Protein AF-A0A2W2BYP4-F1 (afdb_monomer)

Radius of gyration: 19.62 Å; Cα contacts (8 Å, |Δi|>4): 5; chains: 1; bounding box: 59×17×44 Å

Structure (mmCIF, N/CA/C/O backbone):
data_AF-A0A2W2BYP4-F1
#
_entry.id   AF-A0A2W2BYP4-F1
#
loop_
_atom_site.group_PDB
_atom_site.id
_atom_site.type_symbol
_atom_site.label_atom_id
_atom_site.label_alt_id
_atom_site.label_comp_id
_atom_site.label_asym_id
_atom_site.label_entity_id
_atom_site.label_seq_id
_atom_site.pdbx_PDB_ins_code
_atom_site.Cartn_x
_atom_site.Cartn_y
_atom_site.Cartn_z
_atom_site.occupancy
_atom_site.B_iso_or_equiv
_atom_site.auth_seq_i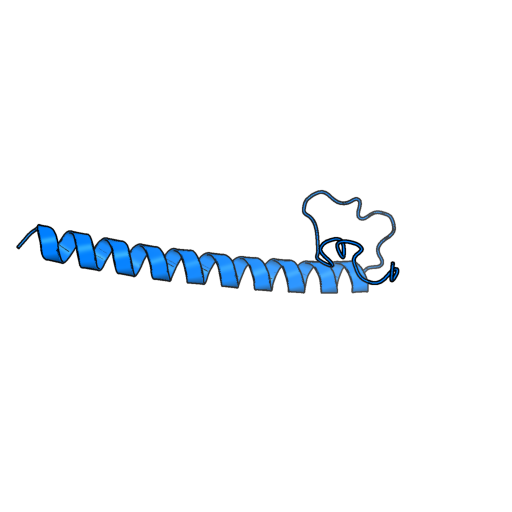d
_a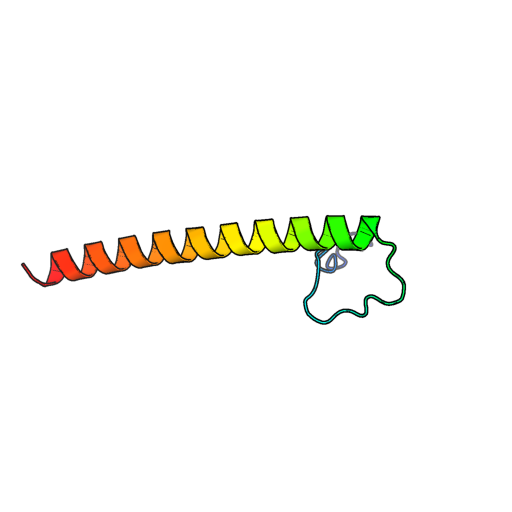tom_site.auth_comp_id
_atom_site.auth_asym_id
_atom_site.auth_atom_id
_atom_site.pdbx_PDB_model_num
ATOM 1 N N . MET A 1 1 ? 36.170 5.218 18.813 1.00 43.12 1 MET A N 1
ATOM 2 C CA . MET A 1 1 ? 34.778 5.447 18.372 1.00 43.12 1 MET A CA 1
ATOM 3 C C . MET A 1 1 ? 34.545 4.498 17.213 1.00 43.12 1 MET A C 1
ATOM 5 O O . MET A 1 1 ? 35.222 4.644 16.204 1.00 43.12 1 MET A O 1
ATOM 9 N N . SER A 1 2 ? 33.754 3.445 17.430 1.00 47.19 2 SER A N 1
ATOM 10 C CA . SER A 1 2 ? 33.565 2.371 16.447 1.00 47.19 2 SER A CA 1
ATOM 11 C C . SER A 1 2 ? 32.542 2.800 15.398 1.00 47.19 2 SER A C 1
ATOM 13 O O . SER A 1 2 ? 31.534 3.409 15.744 1.00 47.19 2 SER A O 1
ATOM 15 N N . PHE A 1 3 ? 32.788 2.479 14.129 1.00 58.44 3 PHE A N 1
ATOM 16 C CA . PHE A 1 3 ? 31.940 2.815 12.972 1.00 58.44 3 PHE A CA 1
ATOM 17 C C . PHE A 1 3 ? 30.569 2.098 12.965 1.00 58.44 3 PHE A C 1
ATOM 19 O O . PHE A 1 3 ? 29.827 2.175 11.990 1.00 58.44 3 PHE A O 1
ATOM 26 N N . GLU A 1 4 ? 30.228 1.385 14.037 1.00 62.28 4 GLU A N 1
ATOM 27 C CA . GLU A 1 4 ? 29.056 0.508 14.136 1.00 62.28 4 GLU A CA 1
ATOM 28 C C . GLU A 1 4 ? 27.779 1.217 14.608 1.00 62.28 4 GLU A C 1
ATOM 30 O O . GLU A 1 4 ? 26.716 0.603 14.603 1.00 62.28 4 GLU A O 1
ATOM 35 N N . ASP A 1 5 ? 27.861 2.506 14.949 1.00 61.81 5 ASP A N 1
ATOM 36 C CA . ASP A 1 5 ? 26.727 3.305 15.441 1.00 61.81 5 ASP A CA 1
ATOM 37 C C . ASP A 1 5 ? 26.075 4.172 14.346 1.00 61.81 5 ASP A C 1
ATOM 39 O O . ASP A 1 5 ? 25.373 5.147 14.619 1.00 61.81 5 ASP A O 1
ATOM 43 N N . LEU A 1 6 ? 26.318 3.852 13.067 1.00 65.56 6 LEU A N 1
ATOM 44 C CA . LEU A 1 6 ? 25.598 4.517 11.984 1.00 65.56 6 LEU A CA 1
ATOM 45 C C . LEU A 1 6 ? 24.140 4.032 11.985 1.00 65.56 6 LEU A C 1
ATOM 47 O O . LEU A 1 6 ? 23.907 2.821 11.904 1.00 65.56 6 LEU A O 1
ATOM 51 N N . PRO A 1 7 ? 23.147 4.943 12.005 1.00 64.81 7 PRO A N 1
ATOM 52 C CA . PRO A 1 7 ? 21.748 4.565 11.892 1.00 64.81 7 PRO A CA 1
ATOM 53 C C . PRO A 1 7 ? 21.561 3.820 10.571 1.00 64.81 7 PRO A C 1
ATOM 55 O O . PRO A 1 7 ? 21.660 4.403 9.487 1.00 64.81 7 PRO A O 1
ATOM 58 N N . LYS A 1 8 ? 21.324 2.505 10.656 1.00 61.62 8 LYS A N 1
ATOM 59 C CA . LYS A 1 8 ? 20.965 1.693 9.495 1.00 61.62 8 LYS A CA 1
ATOM 60 C C . LYS A 1 8 ? 19.706 2.317 8.908 1.00 61.62 8 LYS A C 1
ATOM 62 O O . LYS A 1 8 ? 18.651 2.287 9.543 1.00 61.62 8 LYS A O 1
ATOM 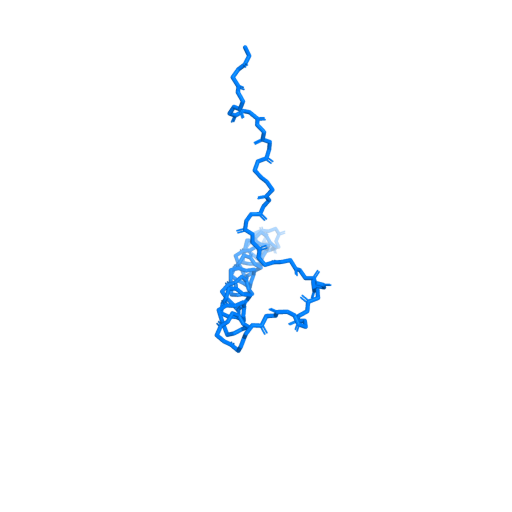67 N N . LYS A 1 9 ? 19.831 2.925 7.722 1.00 56.44 9 LYS A N 1
ATOM 68 C CA . LYS A 1 9 ? 18.675 3.387 6.946 1.00 56.44 9 LYS A CA 1
ATOM 69 C C . LYS A 1 9 ? 17.660 2.242 6.913 1.00 56.44 9 LYS A C 1
ATOM 71 O O . LYS A 1 9 ? 18.093 1.104 6.722 1.00 56.44 9 LYS A O 1
ATOM 76 N N . PRO A 1 10 ? 16.362 2.508 7.127 1.00 54.00 10 PRO A N 1
ATOM 77 C CA . PRO A 1 10 ? 15.359 1.456 7.111 1.00 54.00 10 PRO A CA 1
ATOM 78 C C . PRO A 1 10 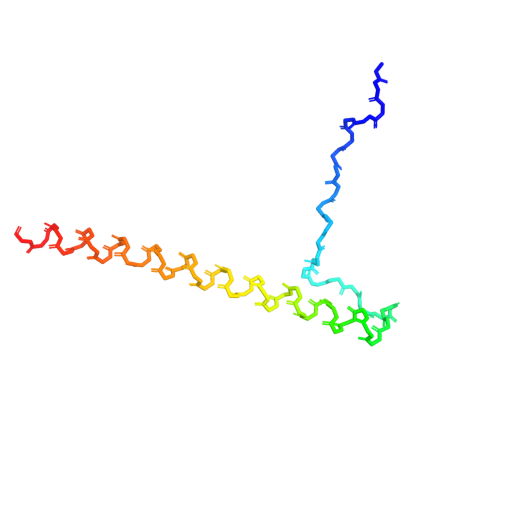? 15.484 0.670 5.803 1.00 54.00 10 PRO A C 1
ATOM 80 O O . PRO A 1 10 ? 15.289 1.208 4.718 1.00 54.00 10 PRO A O 1
ATOM 83 N N . THR A 1 11 ? 15.894 -0.593 5.916 1.00 66.56 11 THR A N 1
ATOM 84 C CA . THR A 1 11 ? 16.092 -1.526 4.802 1.00 66.56 11 THR A CA 1
ATOM 85 C C . THR A 1 11 ? 14.738 -2.082 4.386 1.00 66.56 11 THR A C 1
ATOM 87 O O . THR A 1 11 ? 14.423 -3.241 4.651 1.00 66.56 11 THR A O 1
ATOM 90 N N . GLY A 1 12 ? 13.890 -1.223 3.831 1.00 72.69 12 GLY A N 1
ATOM 91 C CA . GLY A 1 12 ? 12.535 -1.576 3.443 1.00 72.69 12 GLY A CA 1
ATOM 92 C C . GLY A 1 12 ? 12.086 -0.817 2.208 1.00 72.69 12 GLY A C 1
ATOM 93 O O . GLY A 1 12 ? 12.644 0.218 1.856 1.00 72.69 12 GLY A O 1
ATOM 94 N N . VAL A 1 13 ? 11.055 -1.355 1.568 1.00 83.94 13 VAL A N 1
ATOM 95 C CA . VAL A 1 13 ? 10.367 -0.726 0.443 1.00 83.94 13 VAL A CA 1
ATOM 96 C C . VAL A 1 13 ? 9.791 0.622 0.880 1.00 83.94 13 VAL A C 1
ATOM 98 O O . VAL A 1 13 ? 8.949 0.659 1.778 1.00 83.94 13 VAL A O 1
ATOM 101 N N . MET A 1 14 ? 10.199 1.721 0.238 1.00 86.44 14 MET A N 1
ATOM 102 C CA . MET A 1 14 ? 9.648 3.053 0.516 1.00 86.44 14 MET A CA 1
ATOM 103 C C . MET A 1 14 ? 8.625 3.462 -0.550 1.00 86.44 14 MET A C 1
ATOM 105 O O . MET A 1 14 ? 8.839 3.309 -1.749 1.00 86.44 14 MET A O 1
ATOM 109 N N . LEU A 1 15 ? 7.480 4.001 -0.139 1.00 88.44 15 LEU A N 1
ATOM 110 C CA . LEU A 1 15 ? 6.470 4.470 -1.091 1.00 88.44 15 LEU A CA 1
ATOM 111 C C . LEU A 1 15 ? 7.005 5.652 -1.917 1.00 88.44 15 LEU A C 1
ATOM 113 O O . LEU A 1 15 ? 7.596 6.577 -1.366 1.00 88.44 15 LEU A O 1
ATOM 117 N N . GLY A 1 16 ? 6.768 5.623 -3.231 1.00 87.81 16 GLY A N 1
ATOM 118 C CA . GLY A 1 16 ? 7.167 6.696 -4.149 1.00 87.81 16 GLY A CA 1
ATOM 119 C C . GLY A 1 16 ? 8.608 6.630 -4.669 1.00 87.81 16 GLY A C 1
ATOM 120 O O . GLY A 1 16 ? 9.047 7.579 -5.310 1.00 87.81 16 GLY A O 1
ATOM 121 N N . GLU A 1 17 ? 9.351 5.547 -4.421 1.00 88.50 17 GLU A N 1
ATOM 122 C CA . GLU A 1 17 ? 10.659 5.342 -5.065 1.00 88.50 17 GLU A CA 1
ATOM 123 C C . GLU A 1 17 ? 10.523 5.117 -6.576 1.00 88.50 17 GLU A C 1
ATOM 125 O O . GLU A 1 17 ? 9.553 4.516 -7.044 1.00 88.50 17 GLU A O 1
ATOM 130 N N . ALA A 1 18 ? 11.530 5.568 -7.327 1.00 92.69 18 ALA A N 1
ATOM 131 C CA . ALA A 1 18 ? 11.627 5.308 -8.758 1.00 92.69 18 ALA A CA 1
ATOM 132 C C . ALA A 1 18 ? 11.770 3.801 -9.029 1.00 92.69 18 ALA A C 1
ATOM 134 O O . ALA A 1 18 ? 12.537 3.109 -8.358 1.00 92.69 18 ALA A O 1
ATOM 135 N N . LEU A 1 19 ? 11.037 3.309 -10.029 1.00 94.44 19 LEU A N 1
ATOM 136 C CA . LEU A 1 19 ? 10.984 1.887 -10.388 1.00 94.44 19 LEU A CA 1
ATOM 137 C C . LEU A 1 19 ? 11.790 1.560 -11.652 1.00 94.44 19 LEU A C 1
ATOM 139 O O . LEU A 1 19 ? 11.972 0.391 -11.969 1.00 94.44 19 LEU A O 1
ATOM 143 N N . ASP A 1 20 ? 12.295 2.576 -12.351 1.00 95.31 20 ASP A N 1
ATOM 144 C CA . ASP A 1 20 ? 12.836 2.455 -13.713 1.00 95.31 20 ASP A CA 1
ATOM 145 C C . ASP A 1 20 ? 14.096 1.579 -13.810 1.00 95.31 20 ASP A C 1
ATOM 147 O O . ASP A 1 20 ? 14.425 1.075 -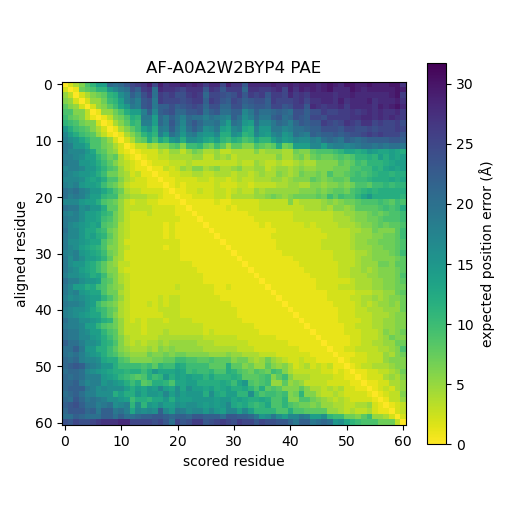14.881 1.00 95.31 20 ASP A O 1
ATOM 151 N N . LEU A 1 21 ? 14.807 1.402 -12.693 1.00 93.88 21 LEU A N 1
ATOM 152 C CA . LEU A 1 21 ? 16.025 0.593 -12.600 1.00 93.88 21 LEU A CA 1
ATOM 153 C C . LEU A 1 21 ? 15.778 -0.804 -12.011 1.00 93.88 21 LEU A C 1
ATOM 155 O O . LEU A 1 21 ? 16.732 -1.564 -11.864 1.00 93.88 21 LEU A O 1
ATOM 159 N N . LEU A 1 22 ? 14.534 -1.134 -11.651 1.00 93.56 22 LEU A N 1
ATOM 160 C CA . LEU A 1 22 ? 14.187 -2.419 -11.053 1.00 93.56 22 LEU A CA 1
ATOM 161 C C . LEU A 1 22 ? 13.803 -3.435 -12.129 1.00 93.56 22 LEU A C 1
ATOM 163 O O . LEU A 1 22 ? 13.017 -3.163 -13.036 1.00 93.56 22 LEU A O 1
ATOM 167 N N . SER A 1 23 ? 14.326 -4.646 -11.988 1.00 97.00 23 SER A N 1
ATOM 168 C CA . SER A 1 23 ? 13.888 -5.814 -12.745 1.00 97.00 23 SER A CA 1
ATOM 169 C C . SER A 1 23 ? 12.476 -6.255 -12.340 1.00 97.00 23 SER A C 1
ATOM 171 O O . SER A 1 23 ? 11.986 -5.943 -11.253 1.00 97.00 23 SER A O 1
ATOM 173 N N . VAL A 1 24 ? 11.829 -7.059 -13.190 1.00 97.50 24 VAL A N 1
ATOM 174 C CA . VAL A 1 24 ? 10.501 -7.635 -12.901 1.00 97.50 24 VAL A CA 1
ATOM 175 C C . VAL A 1 24 ? 10.501 -8.416 -11.583 1.00 97.50 24 VAL A C 1
ATOM 177 O O . VAL A 1 24 ? 9.622 -8.204 -10.757 1.00 97.50 24 VAL A O 1
ATOM 180 N N . SER A 1 25 ? 11.521 -9.240 -11.332 1.00 96.62 25 SER A N 1
ATOM 181 C CA . SER A 1 25 ? 11.634 -10.006 -10.084 1.00 96.62 25 SER A CA 1
ATOM 182 C C . SER A 1 25 ? 11.776 -9.119 -8.844 1.00 96.62 25 SER A C 1
ATOM 184 O O . SER A 1 25 ? 11.248 -9.442 -7.780 1.00 96.62 25 SER A O 1
ATOM 186 N N . GLU A 1 26 ? 12.469 -7.983 -8.958 1.00 95.00 26 GLU A N 1
ATOM 187 C CA . GLU A 1 26 ? 12.580 -7.023 -7.854 1.00 95.00 26 GLU A CA 1
ATOM 188 C C . GLU A 1 26 ? 11.247 -6.313 -7.601 1.00 95.00 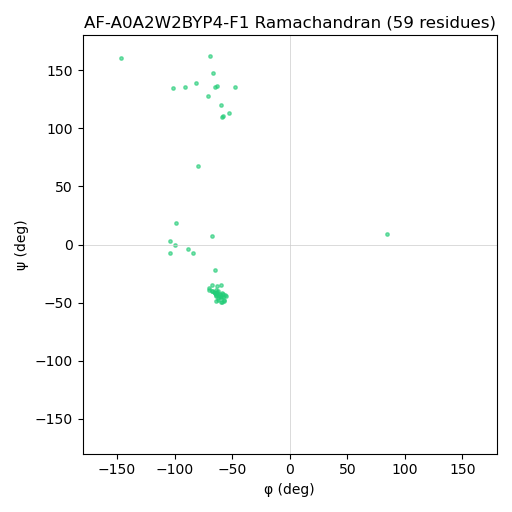26 GLU A C 1
ATOM 190 O O . GLU A 1 26 ? 10.878 -6.097 -6.447 1.00 95.00 26 GLU A O 1
ATOM 195 N N . LEU A 1 27 ? 10.494 -6.001 -8.660 1.00 95.62 27 LEU A N 1
ATOM 196 C CA . LEU A 1 27 ? 9.146 -5.446 -8.549 1.00 95.62 27 LEU A CA 1
ATOM 197 C C . LEU A 1 27 ? 8.170 -6.442 -7.910 1.00 95.62 27 LEU A C 1
ATOM 199 O O . LEU A 1 27 ? 7.404 -6.056 -7.031 1.00 95.62 27 LEU A O 1
ATOM 203 N N . GLU A 1 28 ? 8.227 -7.721 -8.278 1.00 96.81 28 GLU A N 1
ATOM 204 C CA . GLU A 1 28 ? 7.422 -8.781 -7.658 1.00 96.81 28 GLU A CA 1
ATOM 205 C C . GLU A 1 28 ? 7.745 -8.941 -6.167 1.00 96.81 28 GLU A C 1
ATOM 207 O O . GLU A 1 28 ? 6.843 -8.974 -5.324 1.00 96.81 28 GLU A O 1
ATOM 212 N N . HIS A 1 29 ? 9.034 -8.968 -5.817 1.00 94.88 29 HIS A N 1
ATOM 213 C CA . HIS A 1 29 ? 9.464 -9.015 -4.421 1.00 94.88 29 HIS A CA 1
ATOM 214 C C . HIS A 1 29 ? 8.972 -7.786 -3.642 1.00 94.88 29 HIS A C 1
ATOM 216 O O . HIS A 1 29 ? 8.451 -7.910 -2.532 1.00 94.88 29 HIS A O 1
ATOM 222 N N . ARG A 1 30 ? 9.071 -6.597 -4.246 1.00 94.88 30 ARG A N 1
ATOM 223 C CA . ARG A 1 30 ? 8.573 -5.341 -3.678 1.00 94.88 30 ARG A CA 1
ATOM 224 C C . ARG A 1 30 ? 7.065 -5.384 -3.422 1.00 94.88 30 ARG A C 1
ATOM 226 O O . ARG A 1 30 ? 6.628 -4.973 -2.348 1.00 94.88 30 ARG A O 1
ATOM 233 N N . VAL A 1 31 ? 6.279 -5.886 -4.377 1.00 95.56 31 VAL A N 1
ATOM 234 C CA . VAL A 1 31 ? 4.823 -6.059 -4.234 1.00 95.56 31 VAL A CA 1
ATOM 235 C C . VAL A 1 31 ? 4.511 -6.979 -3.058 1.00 95.56 31 VAL A C 1
ATOM 237 O O . VAL A 1 31 ? 3.749 -6.585 -2.180 1.00 95.56 31 VAL A O 1
ATOM 240 N N . SER A 1 32 ? 5.165 -8.138 -2.977 1.00 96.00 32 SER A N 1
ATOM 241 C CA . SER A 1 32 ? 4.971 -9.093 -1.877 1.00 96.00 32 SER A CA 1
ATOM 242 C C . SER A 1 32 ? 5.226 -8.460 -0.500 1.00 96.00 32 SER A C 1
ATOM 244 O O . SER A 1 32 ? 4.425 -8.607 0.428 1.00 96.00 32 SER A O 1
ATOM 246 N N . GLN A 1 33 ? 6.297 -7.669 -0.370 1.00 94.31 33 GLN A N 1
ATOM 247 C CA . GLN A 1 33 ? 6.600 -6.956 0.875 1.00 94.31 33 GLN A CA 1
ATOM 248 C C . GLN A 1 33 ? 5.528 -5.917 1.237 1.00 94.31 33 GLN A C 1
ATOM 250 O O . GLN A 1 33 ? 5.135 -5.816 2.401 1.00 94.31 33 GLN A O 1
ATOM 255 N N . LEU A 1 34 ? 5.029 -5.161 0.256 1.00 94.75 34 LEU A N 1
ATOM 256 C CA . LEU A 1 34 ? 3.968 -4.174 0.474 1.00 94.75 34 LEU A CA 1
ATOM 257 C C . LEU A 1 34 ? 2.633 -4.831 0.835 1.00 94.75 34 LEU A C 1
ATOM 259 O O . LEU A 1 34 ? 1.927 -4.339 1.713 1.00 94.75 34 LEU A O 1
ATOM 263 N N . GLU A 1 35 ? 2.285 -5.948 0.204 1.00 96.50 35 GLU A N 1
ATOM 264 C CA . GLU A 1 35 ? 1.072 -6.700 0.524 1.00 96.50 35 GLU A CA 1
ATOM 265 C C . GLU A 1 35 ? 1.113 -7.266 1.943 1.00 96.50 35 GLU A C 1
ATOM 267 O O . GLU A 1 35 ? 0.138 -7.129 2.688 1.00 96.50 35 GLU A O 1
ATOM 272 N N . ALA A 1 36 ? 2.250 -7.835 2.354 1.00 95.69 36 ALA A N 1
ATOM 273 C CA . ALA A 1 36 ? 2.456 -8.286 3.726 1.00 95.69 36 ALA A CA 1
ATOM 274 C C . ALA A 1 36 ? 2.274 -7.131 4.728 1.00 95.69 36 ALA A C 1
ATOM 276 O O . ALA A 1 36 ? 1.596 -7.285 5.750 1.00 95.69 36 ALA A O 1
ATOM 277 N N . GLU A 1 37 ? 2.809 -5.951 4.406 1.00 95.69 37 GLU A N 1
ATOM 278 C CA . GLU A 1 37 ? 2.656 -4.760 5.240 1.00 95.69 37 GLU A CA 1
ATOM 279 C C . GLU A 1 37 ? 1.194 -4.286 5.308 1.00 95.69 37 GLU A C 1
ATOM 281 O O . GLU A 1 37 ? 0.690 -3.982 6.392 1.00 95.69 37 GLU A O 1
ATOM 286 N N . ILE A 1 38 ? 0.459 -4.316 4.190 1.00 96.44 38 ILE A N 1
ATOM 287 C CA . ILE A 1 38 ? -0.981 -4.018 4.161 1.00 96.44 38 ILE A CA 1
ATOM 288 C C . ILE A 1 38 ? -1.749 -4.956 5.097 1.00 96.44 38 ILE A C 1
ATOM 290 O O . ILE A 1 38 ? -2.610 -4.496 5.854 1.00 96.44 38 ILE A O 1
ATOM 294 N N . GLN A 1 39 ? -1.454 -6.259 5.078 1.00 97.94 39 GLN A N 1
ATOM 295 C CA . GLN A 1 39 ? -2.123 -7.214 5.966 1.00 97.94 39 GLN A CA 1
ATOM 296 C C . GLN A 1 39 ? -1.803 -6.941 7.438 1.00 97.94 39 GLN A C 1
ATOM 298 O O . GLN A 1 39 ? -2.714 -6.935 8.271 1.00 97.94 39 GLN A O 1
ATOM 303 N N . ARG A 1 40 ? -0.541 -6.632 7.760 1.00 96.62 40 ARG A N 1
ATOM 304 C CA . ARG A 1 40 ? -0.126 -6.255 9.119 1.00 96.62 40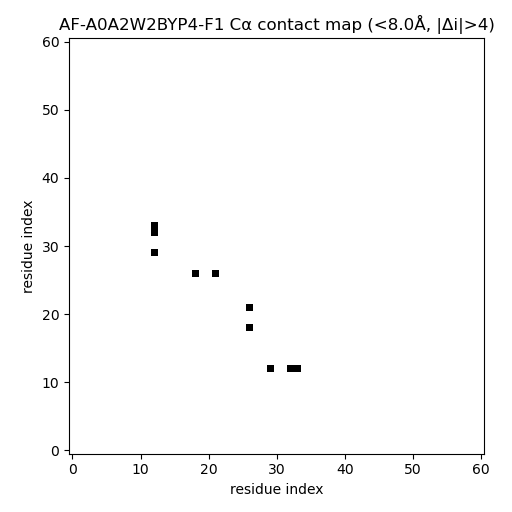 ARG A CA 1
ATOM 305 C C . ARG A 1 40 ? -0.904 -5.041 9.628 1.00 96.62 40 ARG A C 1
ATOM 307 O O . ARG A 1 40 ? -1.446 -5.074 10.735 1.00 96.62 40 ARG A O 1
ATOM 314 N N . VAL A 1 41 ? -1.004 -3.989 8.816 1.00 97.00 41 VAL A N 1
ATOM 315 C CA . VAL A 1 41 ? -1.742 -2.765 9.167 1.00 97.00 41 VAL A CA 1
ATOM 316 C C . VAL A 1 41 ? -3.233 -3.055 9.345 1.00 97.00 41 VAL A C 1
ATOM 318 O O . VAL A 1 41 ? -3.824 -2.624 10.336 1.00 97.00 41 VAL A O 1
ATOM 321 N N . LYS A 1 42 ? -3.847 -3.841 8.451 1.00 97.88 42 LYS A N 1
ATOM 322 C CA . LYS A 1 42 ? -5.254 -4.256 8.582 1.00 97.88 42 LYS A CA 1
ATOM 323 C C . LYS A 1 42 ? -5.512 -5.027 9.878 1.00 97.88 42 LYS A C 1
ATOM 325 O O . LYS A 1 42 ? -6.515 -4.765 10.541 1.00 97.88 42 LYS A O 1
ATOM 330 N N . ALA A 1 43 ? -4.618 -5.935 10.265 1.00 97.06 43 ALA A N 1
ATOM 331 C CA . ALA A 1 43 ? -4.728 -6.673 11.521 1.00 97.06 43 ALA A CA 1
ATOM 332 C C . ALA A 1 43 ? -4.622 -5.743 12.744 1.00 97.06 43 ALA A C 1
ATOM 334 O O . ALA A 1 43 ? -5.417 -5.847 13.681 1.00 97.06 43 ALA A O 1
ATOM 335 N N . ALA A 1 44 ? -3.697 -4.778 12.717 1.00 97.50 44 ALA A N 1
ATOM 336 C CA . ALA A 1 44 ? -3.560 -3.785 13.781 1.00 97.50 44 ALA A CA 1
ATOM 337 C C . ALA A 1 44 ? -4.809 -2.894 13.913 1.00 97.50 44 ALA A C 1
ATOM 339 O O . ALA A 1 44 ? -5.247 -2.615 15.031 1.00 97.50 44 ALA A O 1
ATOM 340 N N . ILE A 1 45 ? -5.408 -2.481 12.790 1.00 96.38 45 ILE A N 1
ATOM 341 C CA . ILE A 1 45 ? -6.673 -1.730 12.775 1.00 96.38 45 ILE A CA 1
ATOM 342 C C . ILE A 1 45 ? -7.787 -2.549 13.431 1.00 96.38 45 ILE A C 1
ATOM 344 O O . ILE A 1 45 ? -8.464 -2.045 14.326 1.00 96.38 45 ILE A O 1
ATOM 348 N N . GLN A 1 46 ? -7.955 -3.814 13.033 1.00 95.44 46 GLN A N 1
ATOM 349 C CA . GLN A 1 46 ? -8.986 -4.692 13.597 1.00 95.44 46 GLN A CA 1
ATOM 350 C C . GLN A 1 46 ? -8.819 -4.876 15.108 1.00 95.44 46 GLN A C 1
ATOM 352 O O . GLN A 1 46 ? -9.787 -4.731 15.851 1.00 95.44 46 GLN A O 1
ATOM 357 N N . SER A 1 47 ? -7.589 -5.117 15.568 1.00 94.00 47 SER A N 1
ATOM 358 C CA . SER A 1 47 ? -7.270 -5.232 16.995 1.00 94.00 47 SER A CA 1
ATOM 359 C C . SER A 1 47 ? -7.668 -3.968 17.769 1.00 94.00 47 SER A C 1
ATOM 361 O O . SER A 1 47 ? -8.399 -4.043 18.757 1.00 94.00 47 SER A O 1
ATOM 363 N N . LYS A 1 48 ? -7.294 -2.783 17.266 1.00 93.06 48 LYS A N 1
ATOM 364 C CA . LYS A 1 48 ? -7.655 -1.501 17.895 1.00 93.06 48 LYS A CA 1
ATOM 365 C C . LYS A 1 48 ? -9.164 -1.254 17.905 1.00 93.06 48 LYS A C 1
ATOM 367 O O . LYS A 1 48 ? -9.690 -0.752 18.898 1.00 93.06 48 LYS A O 1
ATOM 372 N N . GLN A 1 49 ? -9.865 -1.610 16.830 1.00 93.00 49 GLN A N 1
ATOM 373 C CA . GLN A 1 49 ? -11.316 -1.459 16.756 1.00 93.00 49 GLN A CA 1
ATOM 374 C C . GLN A 1 49 ? -12.031 -2.395 17.737 1.00 93.00 49 GLN A C 1
ATOM 376 O O . GLN A 1 49 ? -12.985 -1.973 18.388 1.00 93.00 49 GLN A O 1
ATOM 381 N N . ALA A 1 50 ? -11.554 -3.633 17.891 1.00 87.44 50 ALA A N 1
ATOM 382 C CA . ALA A 1 50 ? -12.085 -4.573 18.873 1.00 87.44 50 ALA A CA 1
ATOM 383 C C . ALA A 1 50 ? -11.923 -4.037 20.304 1.00 87.44 50 ALA A C 1
ATOM 385 O O . ALA A 1 50 ? -12.884 -4.053 21.074 1.00 87.44 50 ALA A O 1
ATOM 386 N N . SER A 1 51 ? -10.752 -3.479 20.637 1.00 87.19 51 SER A N 1
ATOM 387 C CA . SER A 1 51 ? -10.529 -2.828 21.934 1.00 87.19 51 SER A CA 1
ATOM 388 C C . SER A 1 51 ? -11.471 -1.643 22.161 1.00 87.19 51 SER A C 1
ATOM 390 O O . SER A 1 51 ? -12.045 -1.524 23.241 1.00 87.19 51 SER A O 1
ATOM 392 N N . LYS A 1 52 ? -11.671 -0.790 21.147 1.00 86.88 52 LYS A N 1
ATOM 393 C CA . LYS A 1 52 ? -12.600 0.346 21.237 1.00 86.88 52 LYS A CA 1
ATOM 394 C C . LYS A 1 52 ? -14.038 -0.118 21.472 1.00 86.88 52 LYS A C 1
ATOM 396 O O . LYS A 1 52 ? -14.694 0.386 22.374 1.00 86.88 52 LYS A O 1
ATOM 401 N N . ASN A 1 53 ? -14.509 -1.100 20.705 1.00 83.19 53 ASN A N 1
ATOM 402 C CA . ASN A 1 53 ? -15.871 -1.618 20.831 1.00 83.19 53 ASN A CA 1
ATOM 403 C C . ASN A 1 53 ? -16.121 -2.245 22.212 1.00 83.19 53 ASN A C 1
ATOM 405 O O . ASN A 1 53 ? -17.191 -2.054 22.783 1.00 83.19 53 ASN A O 1
ATOM 409 N N . ALA A 1 54 ? -15.138 -2.970 22.756 1.00 81.25 54 ALA A N 1
ATOM 410 C CA . ALA A 1 54 ? -15.227 -3.546 24.096 1.00 81.25 54 ALA A CA 1
ATOM 411 C C . ALA A 1 54 ? -15.319 -2.461 25.183 1.00 81.25 54 ALA A C 1
ATOM 413 O O . ALA A 1 54 ? -16.132 -2.576 26.097 1.00 81.25 54 ALA A O 1
ATOM 414 N N . ALA A 1 55 ? -14.534 -1.386 25.055 1.00 81.69 55 ALA A N 1
ATOM 415 C CA . ALA A 1 55 ? -14.620 -0.239 25.953 1.00 81.69 55 ALA A CA 1
ATOM 416 C C . ALA A 1 55 ? -15.986 0.463 25.842 1.00 81.69 55 ALA A C 1
ATOM 418 O O . ALA A 1 55 ? -16.651 0.669 26.852 1.00 81.69 55 ALA A O 1
ATOM 419 N N . ASP A 1 56 ? -16.445 0.760 24.623 1.00 80.56 56 ASP A N 1
ATOM 420 C CA . ASP A 1 56 ? -17.735 1.422 24.385 1.00 80.56 56 ASP A CA 1
ATOM 421 C 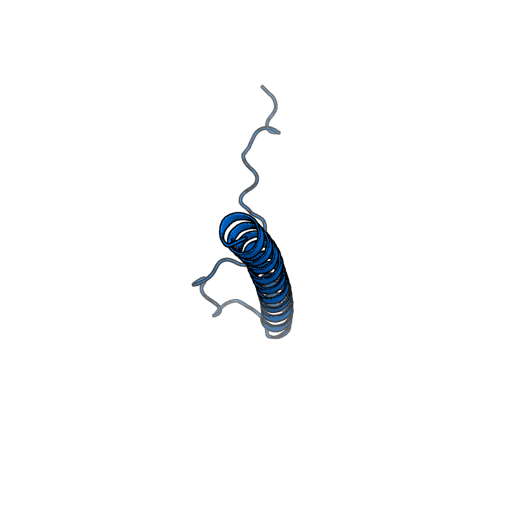C . ASP A 1 56 ? -18.920 0.612 24.947 1.00 80.56 56 ASP A C 1
ATOM 423 O O . ASP A 1 56 ? -19.887 1.199 25.432 1.00 80.56 56 ASP A O 1
ATOM 427 N N . ALA A 1 57 ? -18.855 -0.724 24.906 1.00 79.75 57 ALA A N 1
ATOM 428 C CA . ALA A 1 57 ? -19.867 -1.599 25.499 1.00 79.75 57 ALA A CA 1
ATOM 429 C C . ALA A 1 57 ? -19.850 -1.564 27.037 1.00 79.75 57 ALA A C 1
ATOM 431 O O . ALA A 1 57 ? -20.913 -1.541 27.650 1.00 79.75 57 ALA A O 1
ATOM 432 N N . PHE A 1 58 ? -18.664 -1.511 27.652 1.00 78.31 58 PHE A N 1
ATOM 433 C CA . PHE A 1 58 ? -18.507 -1.428 29.108 1.00 78.31 58 PHE A CA 1
ATOM 434 C C . PHE A 1 58 ? -18.997 -0.091 29.686 1.00 78.31 58 PHE A C 1
ATOM 436 O O . PHE A 1 58 ? -19.546 -0.057 30.778 1.00 78.31 58 PHE A O 1
ATOM 443 N N . PHE A 1 59 ? -18.835 1.019 28.959 1.00 77.12 59 PHE A N 1
ATOM 444 C CA . PHE A 1 59 ? -19.275 2.341 29.429 1.00 77.12 59 PHE A CA 1
ATOM 445 C C . PHE A 1 59 ? -20.759 2.651 29.162 1.00 77.12 59 PHE A C 1
ATOM 447 O O . PHE A 1 59 ? -21.246 3.688 29.608 1.00 77.12 59 PHE A O 1
ATOM 454 N N . ARG A 1 60 ? -21.477 1.800 28.415 1.00 69.44 60 ARG A N 1
ATOM 455 C CA . ARG A 1 60 ? -22.909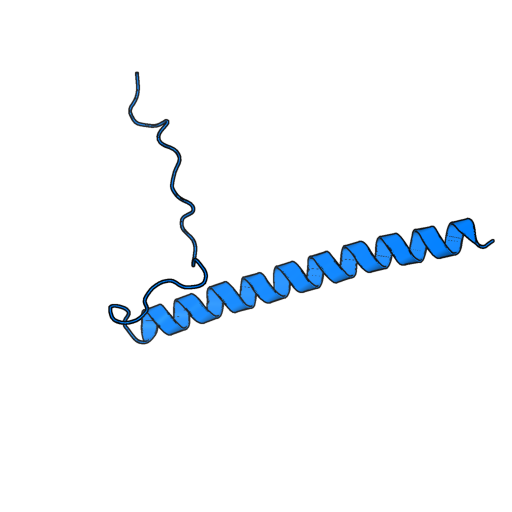 1.975 28.093 1.00 69.44 60 ARG A CA 1
ATOM 456 C C . ARG A 1 60 ? -23.846 1.063 28.897 1.00 69.44 60 ARG A C 1
ATOM 458 O O . ARG A 1 60 ? -25.050 1.101 28.644 1.00 69.44 60 ARG A O 1
ATOM 465 N N . SER A 1 61 ? -23.311 0.262 29.820 1.00 54.81 61 SER A N 1
ATOM 466 C CA . SER A 1 61 ? -24.072 -0.516 30.810 1.00 54.81 61 SER A CA 1
ATOM 467 C C . SER A 1 61 ? -24.331 0.271 32.085 1.00 54.81 61 SER A C 1
ATOM 469 O O . SER A 1 61 ? -23.353 0.885 32.569 1.00 54.81 61 SER A O 1
#

Organism: NCBI:txid2650924

Sequence (61 aa):
MSFEDLPKKPTGVMLGEALDLLSVSELEHRVSQLEAEIQRVKAAIQSKQASKNAADAFFRS

pLDDT: mean 84.53, std 14.92, range [43.12, 97.94]

InterPro domains:
  IPR009579 Protein of unknown function DUF1192 [PF06698] (4-60)

Mean predicted aligned error: 9.04 Å

Foldseek 3Di:
DDPPPDPDDPPAQDPPDDCPPPDPVRVVVNVVRVVVVVVVVVVVVVVVVVVVVVVVVVVVD

Solvent-accessible surface area (backbone atoms only — not comparable to full-atom values): 3934 Å² total; per-residue (Å²): 136,75,89,79,77,63,81,75,70,80,91,62,92,64,90,90,64,87,59,91,87,56,52,71,70,56,50,52,53,49,50,53,55,50,53,54,48,52,52,52,51,53,52,52,51,52,54,54,49,52,53,49,52,54,50,56,55,63,74,72,107

Secondary structure (DSSP, 8-state):
--GGGS-----SPPTT---TT--HHHHHHHHHHHHHHHHHHHHHHHHHHHHHHHHHHHTT-